Protein AF-A0A101UC51-F1 (afdb_monomer)

Sequence (165 aa):
MARACAQDCEGAGAAKGSPPLIALSDGPKPAGLEEPRENRVAVSVFALVVNDDIRLKNLSTTAVRRLYRGRITNWSQLGGPDLPVVLVSRDANSGTRQVFQRRVLGRGEIEYAYTYGRPPADSRASGFLTCLTRGNGQDVIRTHGHLPCWSPEGLRLCAGTPGRR

Structure (mmCIF, N/CA/C/O backbone):
data_AF-A0A101UC51-F1
#
_entry.id   AF-A0A101UC51-F1
#
loop_
_atom_site.group_PDB
_atom_site.id
_atom_site.type_symbol
_atom_site.label_atom_id
_atom_site.label_alt_id
_atom_site.label_comp_id
_atom_site.label_asym_id
_atom_site.label_entity_id
_atom_site.label_seq_id
_atom_site.pdbx_PDB_ins_code
_atom_site.Cartn_x
_atom_site.Cartn_y
_atom_site.Cartn_z
_atom_site.occupancy
_atom_site.B_iso_or_equiv
_atom_site.auth_seq_id
_atom_site.auth_comp_id
_atom_site.auth_asym_id
_atom_site.auth_atom_id
_atom_site.pdbx_PDB_model_num
ATOM 1 N N . MET A 1 1 ? -12.551 4.413 -34.369 1.00 31.70 1 MET A N 1
ATOM 2 C CA . MET A 1 1 ? -13.007 3.432 -33.359 1.00 31.70 1 MET A CA 1
ATOM 3 C C . MET A 1 1 ? -11.780 2.842 -32.685 1.00 31.70 1 MET A C 1
ATOM 5 O O . MET A 1 1 ? -11.020 2.155 -33.350 1.00 31.70 1 MET A O 1
ATOM 9 N N . ALA A 1 2 ? -11.535 3.183 -31.420 1.00 26.27 2 ALA A N 1
ATOM 10 C CA .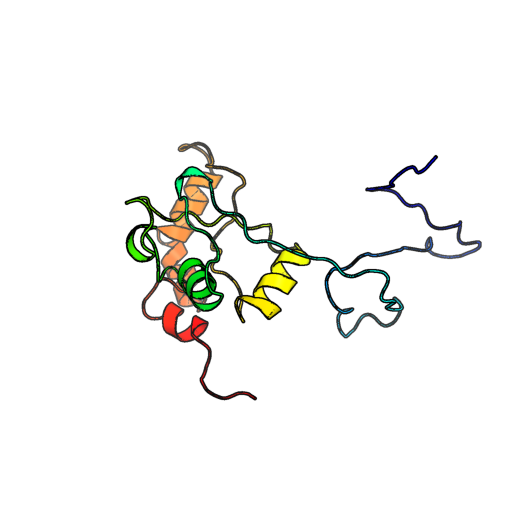 ALA A 1 2 ? -10.386 2.696 -30.660 1.00 26.27 2 ALA A CA 1
ATOM 11 C C . ALA A 1 2 ? -10.732 1.366 -29.971 1.00 26.27 2 ALA A C 1
ATOM 13 O O . ALA A 1 2 ? -11.744 1.283 -29.278 1.00 26.27 2 ALA A O 1
ATOM 14 N N . ARG A 1 3 ? -9.894 0.341 -30.149 1.00 25.27 3 ARG A N 1
ATOM 15 C CA . ARG A 1 3 ? -9.874 -0.859 -29.303 1.00 25.27 3 ARG A CA 1
ATOM 16 C C . ARG A 1 3 ? -8.635 -0.783 -28.416 1.00 25.27 3 ARG A C 1
ATOM 18 O O . ARG A 1 3 ? -7.522 -0.707 -28.923 1.00 25.27 3 ARG A O 1
ATOM 25 N N . ALA A 1 4 ? -8.849 -0.775 -27.106 1.00 30.42 4 ALA A N 1
ATOM 26 C CA . ALA A 1 4 ? -7.804 -0.991 -26.116 1.00 30.42 4 ALA A CA 1
ATOM 27 C C . ALA A 1 4 ? -7.409 -2.475 -26.141 1.00 30.42 4 ALA A C 1
ATOM 29 O O . ALA A 1 4 ? -8.291 -3.331 -26.093 1.00 30.42 4 ALA A O 1
ATOM 30 N N . CYS A 1 5 ? -6.112 -2.778 -26.220 1.00 32.38 5 CYS A N 1
ATOM 31 C CA . CYS A 1 5 ? -5.608 -4.143 -26.116 1.00 32.38 5 CYS A CA 1
ATOM 32 C C . CYS A 1 5 ? -4.868 -4.284 -24.782 1.00 32.38 5 CYS A C 1
ATOM 34 O O . CYS A 1 5 ? -3.746 -3.806 -24.619 1.00 32.38 5 CYS A O 1
ATOM 36 N N . ALA A 1 6 ? -5.544 -4.884 -23.806 1.00 40.25 6 ALA A N 1
ATOM 37 C CA . ALA A 1 6 ? -4.908 -5.489 -22.654 1.00 40.25 6 ALA A CA 1
ATOM 38 C C . ALA A 1 6 ? -4.838 -6.991 -22.949 1.00 40.25 6 ALA A C 1
ATOM 40 O O . ALA A 1 6 ? -5.871 -7.610 -23.174 1.00 40.25 6 ALA A O 1
ATOM 41 N N . GLN A 1 7 ? -3.617 -7.521 -22.931 1.00 38.97 7 GLN A N 1
ATOM 42 C CA . GLN A 1 7 ? -3.222 -8.933 -22.847 1.00 38.97 7 GLN A CA 1
ATOM 43 C C . GLN A 1 7 ? -2.608 -9.625 -24.064 1.00 38.97 7 GLN A C 1
ATOM 45 O O . GLN A 1 7 ? -1.739 -10.432 -23.792 1.00 38.97 7 GLN A O 1
ATOM 50 N N . ASP A 1 8 ? -2.845 -9.251 -25.323 1.00 39.06 8 ASP A N 1
ATOM 51 C CA . ASP A 1 8 ? -2.079 -9.836 -26.447 1.00 39.06 8 ASP A CA 1
ATOM 52 C C . ASP A 1 8 ? -1.901 -8.829 -27.591 1.00 39.06 8 ASP A C 1
ATOM 54 O O . ASP A 1 8 ? -2.647 -8.798 -28.570 1.00 39.06 8 ASP A O 1
ATOM 58 N N . CYS A 1 9 ? -0.900 -7.957 -27.465 1.00 45.59 9 CYS A N 1
ATOM 59 C CA . CYS A 1 9 ? -0.376 -7.225 -28.614 1.00 45.59 9 CYS A CA 1
ATOM 60 C C . CYS A 1 9 ? 0.709 -8.091 -29.257 1.00 45.59 9 CYS A C 1
ATOM 62 O O . CYS A 1 9 ? 1.882 -7.950 -28.907 1.00 45.59 9 CYS A O 1
ATOM 64 N N . GLU A 1 10 ? 0.340 -8.988 -30.175 1.00 47.06 10 GLU A N 1
ATOM 65 C CA . GLU A 1 10 ? 1.333 -9.578 -31.076 1.00 47.06 10 GLU A CA 1
ATOM 66 C C . GLU A 1 10 ? 2.038 -8.431 -31.813 1.00 47.06 10 GLU A C 1
ATOM 68 O O . GLU A 1 10 ? 1.409 -7.637 -32.520 1.00 47.06 10 GLU A O 1
ATOM 73 N N . GLY A 1 11 ? 3.343 -8.277 -31.583 1.00 53.16 11 GLY A N 1
ATOM 74 C CA . GLY A 1 11 ? 4.136 -7.299 -32.313 1.00 53.16 11 GLY A CA 1
ATOM 75 C C . GLY A 1 11 ? 4.101 -7.595 -33.810 1.00 53.16 11 GLY A C 1
ATOM 76 O O . GLY A 1 11 ? 3.984 -8.751 -34.214 1.00 53.16 11 GLY A O 1
ATOM 77 N N . ALA A 1 12 ? 4.227 -6.551 -34.636 1.00 59.22 12 ALA A N 1
ATOM 78 C CA . ALA A 1 12 ? 4.329 -6.691 -36.089 1.00 59.22 12 ALA A CA 1
ATOM 79 C C . ALA A 1 12 ? 5.333 -7.806 -36.442 1.00 59.22 12 ALA A C 1
ATOM 81 O O . ALA A 1 12 ? 6.483 -7.739 -36.017 1.00 59.22 12 ALA A O 1
ATOM 82 N N . GLY A 1 13 ? 4.877 -8.847 -37.148 1.00 53.78 13 GLY A N 1
ATOM 83 C CA . GLY A 1 13 ? 5.605 -10.111 -37.292 1.00 53.78 13 GLY A CA 1
ATOM 84 C C . GLY A 1 13 ? 7.094 -9.937 -37.606 1.00 53.78 13 GLY A C 1
ATOM 85 O O . GLY A 1 13 ? 7.468 -9.233 -38.545 1.00 53.78 13 GLY A O 1
ATOM 86 N N . ALA A 1 14 ? 7.955 -10.582 -36.816 1.00 57.56 14 ALA A N 1
ATOM 87 C CA . ALA A 1 14 ? 9.387 -10.605 -37.083 1.00 57.56 14 ALA A CA 1
ATOM 88 C C . ALA A 1 14 ? 9.662 -11.525 -38.282 1.00 57.56 14 ALA A C 1
ATOM 90 O O . ALA A 1 14 ? 9.335 -12.709 -38.249 1.00 57.56 14 ALA A O 1
ATOM 91 N N . ALA A 1 15 ? 10.291 -11.004 -39.340 1.00 58.75 15 ALA A N 1
ATOM 92 C CA . ALA A 1 15 ? 10.647 -11.806 -40.517 1.00 58.75 15 ALA A CA 1
ATOM 93 C C . ALA A 1 15 ? 11.652 -12.935 -40.191 1.00 58.75 15 ALA A C 1
ATOM 95 O O . ALA A 1 15 ? 11.691 -13.943 -40.894 1.00 58.75 15 ALA A O 1
ATOM 96 N N . LYS A 1 16 ? 12.452 -12.772 -39.124 1.00 62.19 16 LYS A N 1
ATOM 97 C CA . LYS A 1 16 ? 13.303 -13.789 -38.480 1.00 62.19 16 LYS A CA 1
ATOM 98 C C . LYS A 1 16 ? 13.503 -13.423 -37.001 1.00 62.19 16 LYS A C 1
ATOM 100 O O . LYS A 1 16 ? 13.721 -12.252 -36.705 1.00 62.19 16 LYS A O 1
ATOM 105 N N . GLY A 1 17 ? 13.511 -14.413 -36.105 1.00 63.84 17 GLY A N 1
ATOM 106 C CA . GLY A 1 17 ? 13.761 -14.225 -34.666 1.00 63.84 17 GLY A CA 1
ATOM 107 C C . GLY A 1 17 ? 12.491 -14.131 -33.813 1.00 63.84 17 GLY A C 1
ATOM 108 O O . GLY A 1 17 ? 11.394 -14.418 -34.288 1.00 63.84 17 GLY A O 1
ATOM 109 N N . SER A 1 18 ? 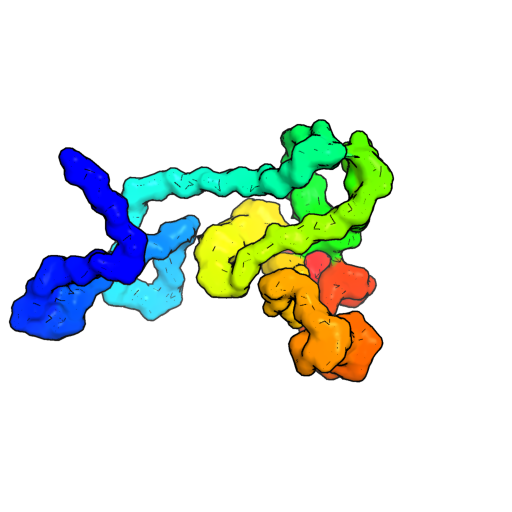12.650 -13.775 -32.535 1.00 59.66 18 SER A N 1
ATOM 110 C CA . SER A 1 18 ? 11.532 -13.625 -31.593 1.00 59.66 18 SER A CA 1
ATOM 111 C C . SER A 1 18 ? 10.609 -12.458 -31.989 1.00 59.66 18 SER A C 1
ATOM 113 O O . SER A 1 18 ? 11.104 -11.457 -32.514 1.00 59.66 18 SER A O 1
ATOM 115 N N . PRO A 1 19 ? 9.289 -12.540 -31.724 1.00 66.56 19 PRO A N 1
ATOM 116 C CA . PRO A 1 19 ? 8.350 -11.454 -32.007 1.00 66.56 19 PRO A CA 1
ATOM 117 C C . PRO A 1 19 ? 8.758 -10.142 -31.320 1.00 66.56 19 PRO A C 1
ATOM 119 O O . PRO A 1 19 ? 9.321 -10.185 -30.219 1.00 66.56 19 PRO A O 1
ATOM 122 N N . PRO A 1 20 ? 8.448 -8.969 -31.903 1.00 69.19 20 PRO A N 1
ATOM 123 C CA . PRO A 1 20 ? 8.674 -7.713 -31.209 1.00 69.19 20 PRO A CA 1
ATOM 124 C C . PRO A 1 20 ? 7.759 -7.638 -29.984 1.00 69.19 20 PRO A C 1
ATOM 126 O O . PRO A 1 20 ? 6.537 -7.682 -30.101 1.00 69.19 20 PRO A O 1
ATOM 129 N N . LEU A 1 21 ? 8.358 -7.520 -28.800 1.00 72.06 21 LEU A N 1
ATOM 130 C CA . LEU A 1 21 ? 7.643 -7.397 -27.535 1.00 72.06 21 LEU A CA 1
ATOM 131 C C . LEU A 1 21 ? 7.636 -5.935 -27.083 1.00 72.06 21 LEU A C 1
ATOM 133 O O . LEU A 1 21 ? 8.684 -5.292 -27.014 1.00 72.06 21 LEU A O 1
ATOM 137 N N . ILE A 1 22 ? 6.461 -5.428 -26.713 1.00 77.88 22 ILE A N 1
ATOM 138 C CA . ILE A 1 22 ? 6.332 -4.162 -25.990 1.00 77.88 22 ILE A CA 1
ATOM 139 C C . ILE A 1 22 ? 6.045 -4.486 -24.526 1.00 77.88 22 ILE A C 1
ATOM 141 O O . ILE A 1 22 ? 5.059 -5.147 -24.212 1.00 77.88 22 ILE A O 1
ATOM 145 N N . ALA A 1 23 ? 6.893 -3.983 -23.630 1.00 79.88 23 ALA A N 1
ATOM 146 C CA . ALA A 1 23 ? 6.665 -4.021 -22.192 1.00 79.88 23 ALA A CA 1
ATOM 147 C C . ALA A 1 23 ? 6.372 -2.607 -21.679 1.00 79.88 23 ALA A C 1
ATOM 149 O O . ALA A 1 23 ? 7.108 -1.663 -21.969 1.00 79.88 23 ALA A O 1
ATOM 150 N N . LEU A 1 24 ? 5.299 -2.468 -20.902 1.00 82.19 24 LEU A N 1
ATOM 151 C CA . LEU A 1 24 ? 4.925 -1.226 -20.228 1.00 82.19 24 LEU A CA 1
ATOM 152 C C . LEU A 1 24 ? 5.336 -1.316 -18.757 1.00 82.19 24 LEU A C 1
ATOM 154 O O . LEU A 1 24 ? 5.065 -2.313 -18.090 1.00 82.19 24 LEU A O 1
ATOM 158 N N . SER A 1 25 ? 5.990 -0.271 -18.254 1.00 78.12 25 SER A N 1
ATOM 159 C CA . SER A 1 25 ? 6.446 -0.174 -16.867 1.00 78.12 25 SER A CA 1
ATOM 160 C C . SER A 1 25 ? 6.156 1.219 -16.310 1.00 78.12 25 SER A C 1
ATOM 162 O O . SER A 1 25 ? 6.405 2.223 -16.974 1.00 78.12 25 SER A O 1
ATOM 164 N N . ASP A 1 26 ? 5.694 1.277 -15.058 1.00 79.19 26 ASP A N 1
ATOM 165 C CA . ASP A 1 26 ? 5.482 2.520 -14.295 1.00 79.19 26 ASP A CA 1
ATOM 166 C C . ASP A 1 26 ? 6.796 3.118 -13.744 1.00 79.19 26 ASP A C 1
ATOM 168 O O . ASP A 1 26 ? 6.808 4.123 -13.026 1.00 79.19 26 ASP A O 1
ATOM 172 N N . GLY A 1 27 ? 7.926 2.466 -14.018 1.00 77.19 27 GLY A N 1
ATOM 173 C CA . GLY A 1 27 ? 9.248 2.844 -13.541 1.00 77.19 27 GLY A CA 1
ATOM 174 C C . GLY A 1 27 ? 10.328 2.680 -14.609 1.00 77.19 27 GLY A C 1
ATOM 175 O O . GLY A 1 27 ? 10.069 2.094 -15.661 1.00 77.19 27 GLY A O 1
ATOM 176 N N . PRO A 1 28 ? 11.541 3.188 -14.328 1.00 77.00 28 PRO A N 1
ATOM 177 C CA . PRO A 1 28 ? 12.651 3.098 -15.266 1.00 77.00 28 PRO A CA 1
ATOM 178 C C . PRO A 1 28 ? 12.999 1.642 -15.569 1.00 77.00 28 PRO A C 1
ATOM 180 O O . PRO A 1 28 ? 12.775 0.757 -14.735 1.00 77.00 28 PRO A O 1
ATOM 183 N N . LYS A 1 29 ? 13.596 1.407 -16.738 1.00 81.38 29 LYS A N 1
ATOM 184 C CA . LYS A 1 29 ? 14.106 0.084 -17.098 1.00 81.38 29 LYS A CA 1
ATOM 185 C C . LYS A 1 29 ? 15.174 -0.359 -16.080 1.00 81.38 29 LYS A C 1
ATOM 187 O O . LYS A 1 29 ? 16.091 0.420 -15.804 1.00 81.38 29 LYS A O 1
ATOM 192 N N . PRO A 1 30 ? 15.105 -1.588 -15.533 1.00 75.06 30 PRO A N 1
ATOM 193 C CA . PRO A 1 30 ? 16.157 -2.121 -14.673 1.00 75.06 30 PRO A CA 1
ATOM 194 C C . PRO A 1 30 ? 17.538 -2.085 -15.342 1.00 75.06 30 PRO A C 1
ATOM 196 O O . PRO A 1 30 ? 17.674 -2.315 -16.550 1.00 75.06 30 PRO A O 1
ATOM 199 N N . ALA A 1 31 ? 18.575 -1.822 -14.545 1.00 72.81 31 ALA A N 1
ATOM 200 C CA . ALA A 1 31 ? 19.953 -2.012 -14.985 1.00 72.81 31 ALA A CA 1
ATOM 201 C C . ALA A 1 31 ? 20.184 -3.508 -15.278 1.00 72.81 31 ALA A C 1
ATOM 203 O O . ALA A 1 31 ? 19.729 -4.354 -14.513 1.00 72.81 31 ALA A O 1
ATOM 204 N N . GLY A 1 32 ? 20.849 -3.830 -16.392 1.00 77.38 32 GLY A N 1
ATOM 205 C CA . GLY A 1 32 ? 21.122 -5.214 -16.814 1.00 77.38 32 GLY A CA 1
ATOM 206 C C . GLY A 1 32 ? 20.217 -5.766 -17.921 1.00 77.38 32 GLY A C 1
ATOM 207 O O . GLY A 1 32 ? 20.460 -6.863 -18.405 1.00 77.38 32 GLY A O 1
ATOM 208 N N . LEU A 1 33 ? 19.204 -5.014 -18.367 1.00 78.19 33 LEU A N 1
ATOM 209 C CA . LEU A 1 33 ? 18.457 -5.340 -19.586 1.00 78.19 33 LEU A CA 1
ATOM 210 C C . LEU A 1 33 ? 18.990 -4.503 -20.754 1.00 78.19 33 LEU A C 1
ATOM 212 O O . LEU A 1 33 ? 18.590 -3.348 -20.905 1.00 78.19 33 LEU A O 1
ATOM 216 N N . GLU A 1 34 ? 19.914 -5.050 -21.539 1.00 78.44 34 GLU A N 1
ATOM 217 C CA . GLU A 1 34 ? 20.588 -4.322 -22.630 1.00 78.44 34 GLU A CA 1
ATOM 218 C C . GLU A 1 34 ? 19.705 -4.160 -23.875 1.00 78.44 34 GLU A C 1
ATOM 220 O O . GLU A 1 34 ? 19.698 -3.096 -24.490 1.00 78.44 34 GLU A O 1
ATOM 225 N N . GLU A 1 35 ? 18.899 -5.176 -24.184 1.00 80.38 35 GLU A N 1
ATOM 226 C CA . GLU A 1 35 ? 18.063 -5.224 -25.389 1.00 80.38 35 GLU A CA 1
ATOM 227 C C . GLU A 1 35 ? 16.875 -4.234 -25.392 1.00 80.38 35 GLU A C 1
ATOM 229 O O . GLU A 1 35 ? 16.708 -3.497 -26.370 1.00 80.38 35 GLU A O 1
ATOM 234 N N . PRO A 1 36 ? 16.019 -4.153 -24.346 1.00 82.06 36 PRO A N 1
ATOM 235 C CA . PRO A 1 36 ? 14.861 -3.274 -24.413 1.00 82.06 36 PRO A CA 1
ATOM 236 C C . PRO A 1 36 ? 15.273 -1.798 -24.368 1.00 82.06 36 PRO A C 1
ATOM 238 O O . PRO A 1 36 ? 15.945 -1.336 -23.441 1.00 82.06 36 PRO A O 1
ATOM 241 N N . ARG A 1 37 ? 14.803 -1.024 -25.352 1.00 83.75 37 ARG A N 1
ATOM 242 C CA . ARG A 1 37 ? 14.957 0.436 -25.394 1.00 83.75 37 ARG A CA 1
ATOM 243 C C . ARG A 1 37 ? 13.849 1.111 -24.586 1.00 83.75 37 ARG A C 1
ATOM 245 O O . ARG A 1 37 ? 12.668 0.900 -24.847 1.00 83.75 37 ARG A O 1
ATOM 252 N N . GLU A 1 38 ? 14.231 1.941 -23.619 1.00 85.62 38 GLU A N 1
ATOM 253 C CA . GLU A 1 38 ? 13.282 2.697 -22.795 1.00 85.62 38 GLU A CA 1
ATOM 254 C C . GLU A 1 38 ? 12.799 3.952 -23.533 1.00 85.62 38 GLU A C 1
ATOM 256 O O . GLU A 1 38 ? 13.605 4.796 -23.919 1.00 85.62 38 GLU A O 1
ATOM 261 N N . ASN A 1 39 ? 11.480 4.099 -23.679 1.00 87.38 39 ASN A N 1
ATOM 262 C CA . ASN A 1 39 ? 10.842 5.305 -24.202 1.00 87.38 39 ASN A CA 1
ATOM 263 C C . ASN A 1 39 ? 9.750 5.765 -23.232 1.00 87.38 39 ASN A C 1
ATOM 265 O O . ASN A 1 39 ? 8.883 4.984 -22.841 1.00 87.38 39 ASN A O 1
ATOM 269 N N . ARG A 1 40 ? 9.769 7.045 -22.849 1.00 87.00 40 ARG A N 1
ATOM 270 C CA . ARG A 1 40 ? 8.714 7.631 -22.010 1.00 87.00 40 ARG A CA 1
ATOM 271 C C . ARG A 1 40 ? 7.505 7.941 -22.882 1.00 87.00 40 ARG A C 1
ATOM 273 O O . ARG A 1 40 ? 7.581 8.824 -23.728 1.00 87.00 40 ARG A O 1
ATOM 280 N N . VAL A 1 41 ? 6.407 7.223 -22.661 1.00 89.25 41 VAL A N 1
ATOM 281 C CA . VAL A 1 41 ? 5.187 7.341 -23.482 1.00 89.25 41 VAL A CA 1
ATOM 282 C C . VAL A 1 41 ? 4.052 8.098 -22.792 1.00 89.25 41 VAL A C 1
ATOM 284 O O . VAL A 1 41 ? 3.230 8.704 -23.470 1.00 89.25 41 VAL A O 1
ATOM 287 N N . ALA A 1 42 ? 3.997 8.086 -21.456 1.00 87.50 42 ALA A N 1
ATOM 288 C CA . ALA A 1 42 ? 2.932 8.724 -20.684 1.00 87.50 42 ALA A CA 1
ATOM 289 C C . ALA A 1 42 ? 3.365 9.034 -19.242 1.00 87.50 42 ALA A C 1
ATOM 291 O O . ALA A 1 42 ? 4.356 8.497 -18.740 1.00 87.50 42 ALA A O 1
ATOM 292 N N . VAL A 1 43 ? 2.584 9.882 -18.568 1.00 85.50 43 VAL A N 1
ATOM 293 C CA . VAL A 1 43 ? 2.649 10.094 -17.116 1.00 85.50 43 VAL A CA 1
ATOM 294 C C . VAL A 1 43 ? 1.518 9.304 -16.466 1.00 85.50 43 VAL A C 1
ATOM 296 O O . VAL A 1 43 ? 0.353 9.512 -16.794 1.00 85.50 43 VAL A O 1
ATOM 299 N N . SER A 1 44 ? 1.865 8.416 -15.535 1.00 83.12 44 SER A N 1
ATOM 300 C CA . SER A 1 44 ? 0.899 7.666 -14.728 1.00 83.12 44 SER A CA 1
ATOM 301 C C . SER A 1 44 ? 0.712 8.345 -13.370 1.00 83.12 44 SER A C 1
ATOM 303 O O . SER A 1 44 ? 1.693 8.697 -12.707 1.00 83.12 44 SER A O 1
ATOM 305 N N . VAL A 1 45 ? -0.543 8.554 -12.967 1.00 84.19 45 VAL A N 1
ATOM 306 C CA . VAL A 1 45 ? -0.910 9.172 -11.686 1.00 84.19 45 VAL A CA 1
ATOM 307 C C . VAL A 1 45 ? -1.552 8.116 -10.798 1.00 84.19 45 VAL A C 1
ATOM 309 O O . VAL A 1 45 ? -2.483 7.429 -11.209 1.00 84.19 45 VAL A O 1
ATOM 312 N N . PHE A 1 46 ? -1.079 8.024 -9.557 1.00 83.00 46 PHE A N 1
ATOM 313 C CA . PHE A 1 46 ? -1.627 7.119 -8.551 1.00 83.00 46 PHE A CA 1
ATOM 314 C C . PHE A 1 46 ? -2.237 7.917 -7.404 1.00 83.00 46 PHE A C 1
ATOM 316 O O . PHE A 1 46 ? -1.676 8.925 -6.972 1.00 83.00 46 PHE A O 1
ATOM 323 N N . ALA A 1 47 ? -3.359 7.427 -6.883 1.00 88.12 47 ALA A N 1
ATOM 324 C CA . ALA A 1 47 ? -4.010 7.962 -5.698 1.00 88.12 47 ALA A CA 1
ATOM 325 C C . ALA A 1 47 ? -4.093 6.883 -4.616 1.00 88.12 47 ALA A C 1
ATOM 327 O O . ALA A 1 47 ? -4.293 5.704 -4.908 1.00 88.12 47 ALA A O 1
ATOM 328 N N . LEU A 1 48 ? -3.950 7.301 -3.359 1.00 89.06 48 LEU A N 1
ATOM 329 C CA . LEU A 1 48 ? -4.307 6.467 -2.219 1.00 89.06 48 LEU A CA 1
ATOM 330 C C . LEU A 1 48 ? 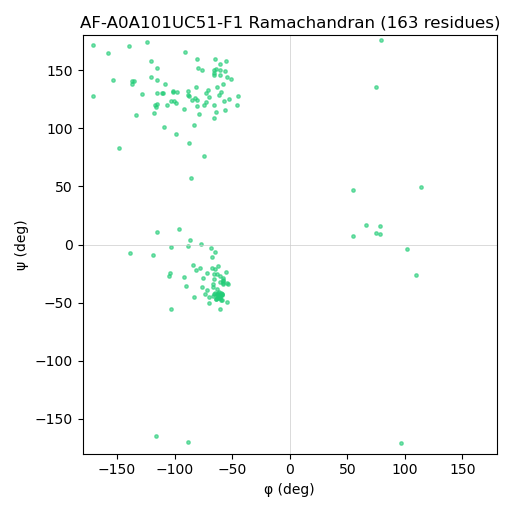-5.777 6.692 -1.909 1.00 89.06 48 LEU A C 1
ATOM 332 O O . LEU A 1 48 ? -6.205 7.832 -1.735 1.00 89.06 48 LEU A O 1
ATOM 336 N N . VAL A 1 49 ? -6.523 5.599 -1.827 1.00 91.44 49 VAL A N 1
ATOM 337 C CA . VAL A 1 49 ? -7.947 5.619 -1.510 1.00 91.44 49 VAL A CA 1
ATOM 338 C C . VAL A 1 49 ? -8.135 5.072 -0.103 1.00 91.44 49 VAL A C 1
ATOM 340 O O . VAL A 1 49 ? -7.491 4.102 0.296 1.00 91.44 49 VAL A O 1
ATOM 343 N N . VAL A 1 50 ? -9.012 5.723 0.650 1.00 92.94 50 VAL A N 1
ATOM 344 C CA . VAL A 1 50 ? -9.499 5.262 1.948 1.00 92.94 50 VAL A CA 1
ATOM 345 C C . VAL A 1 50 ? -10.994 4.990 1.815 1.00 92.94 50 VAL A C 1
ATOM 347 O O . VAL A 1 50 ? -11.648 5.591 0.968 1.00 92.94 50 VAL A O 1
ATOM 350 N N . ASN A 1 51 ? -11.527 4.073 2.620 1.00 93.50 51 ASN A N 1
ATOM 351 C CA . ASN A 1 51 ? -12.969 3.852 2.689 1.00 93.50 51 ASN A CA 1
ATOM 352 C C . ASN A 1 51 ? -13.696 5.158 3.084 1.00 93.50 51 ASN A C 1
ATOM 354 O O . ASN A 1 51 ? -13.236 5.876 3.977 1.00 93.50 51 ASN A O 1
ATOM 358 N N . ASP A 1 52 ? -14.825 5.443 2.430 1.00 92.94 52 ASP A N 1
ATOM 359 C CA . ASP A 1 52 ? -15.585 6.689 2.593 1.00 92.94 52 ASP A CA 1
ATOM 360 C C . ASP A 1 52 ? -16.097 6.923 4.026 1.00 92.94 52 ASP A C 1
ATOM 362 O O . ASP A 1 52 ? -16.214 8.076 4.456 1.00 92.94 52 ASP A O 1
ATOM 366 N N . ASP A 1 53 ? -16.321 5.863 4.806 1.00 90.81 53 ASP A N 1
ATOM 367 C CA . ASP A 1 53 ? -16.765 5.941 6.204 1.00 90.81 53 ASP A CA 1
ATOM 368 C C . ASP A 1 53 ? -15.701 6.540 7.130 1.00 90.81 53 ASP A C 1
ATOM 370 O O . ASP A 1 53 ? -16.024 7.064 8.195 1.00 90.81 53 ASP A O 1
ATOM 374 N N . ILE A 1 54 ? -14.429 6.537 6.717 1.00 94.62 54 ILE A N 1
ATOM 375 C CA . ILE A 1 54 ? -13.349 7.167 7.484 1.00 94.62 54 ILE A CA 1
ATOM 376 C C . ILE A 1 54 ? -13.445 8.696 7.422 1.00 94.62 54 ILE A C 1
ATOM 378 O O . ILE A 1 54 ? -12.964 9.368 8.333 1.00 94.62 54 ILE A O 1
ATOM 382 N N . ARG A 1 55 ? -14.073 9.258 6.374 1.00 89.62 55 ARG A N 1
ATOM 383 C CA . ARG A 1 55 ? -14.321 10.703 6.164 1.00 89.62 55 ARG A CA 1
ATOM 384 C C . ARG A 1 55 ? -13.075 11.608 6.216 1.00 89.62 55 ARG A C 1
ATOM 386 O O . ARG A 1 55 ? -13.203 12.829 6.138 1.00 89.62 55 ARG A O 1
ATOM 393 N N . LEU A 1 56 ? -11.871 11.040 6.291 1.00 91.62 56 LEU A N 1
ATOM 394 C CA . LEU A 1 56 ? -10.609 11.773 6.260 1.00 91.62 56 LEU A CA 1
ATOM 395 C C . LEU A 1 56 ? -10.217 12.107 4.820 1.00 91.62 56 LEU A C 1
ATOM 397 O O . LEU A 1 56 ? -10.248 11.259 3.930 1.00 91.62 56 LEU A O 1
ATOM 401 N N . LYS A 1 57 ? -9.785 13.350 4.607 1.00 90.12 57 LYS A N 1
ATOM 402 C CA . LYS A 1 57 ? -9.257 13.837 3.328 1.00 90.12 57 LYS A CA 1
ATOM 403 C C . LYS A 1 57 ? -7.825 14.328 3.510 1.00 90.12 57 LYS A C 1
ATOM 405 O O . LYS A 1 57 ? -7.428 14.698 4.611 1.00 90.12 57 LYS A O 1
ATOM 410 N N . ASN A 1 58 ? -7.066 14.366 2.415 1.00 89.56 58 ASN A N 1
ATOM 411 C CA . ASN A 1 58 ? -5.735 14.982 2.355 1.00 89.56 58 ASN A CA 1
ATOM 412 C C . ASN A 1 58 ? -4.740 14.440 3.398 1.00 89.56 58 ASN A C 1
ATOM 414 O O . ASN A 1 58 ? -4.036 15.205 4.061 1.00 89.56 58 ASN A O 1
ATOM 418 N N . LEU A 1 59 ? -4.658 13.113 3.544 1.00 92.69 59 LEU A N 1
ATOM 419 C CA . LEU A 1 59 ? -3.648 12.495 4.404 1.00 92.69 59 LEU A CA 1
ATOM 420 C C . LEU A 1 59 ? -2.243 12.919 3.961 1.00 92.69 59 LEU A C 1
ATOM 422 O O . LEU A 1 59 ? -1.838 12.693 2.821 1.00 92.69 59 LEU A O 1
ATOM 426 N N . SER A 1 60 ? -1.479 13.505 4.884 1.00 94.00 60 SER A N 1
ATOM 427 C CA . SER A 1 60 ? -0.097 13.889 4.599 1.00 94.00 60 SER A CA 1
ATOM 428 C C . SER A 1 60 ? 0.765 12.660 4.302 1.00 94.00 60 SER A C 1
ATOM 430 O O . SER A 1 60 ? 0.569 11.585 4.876 1.00 94.00 60 SER A O 1
ATOM 432 N N . THR A 1 61 ? 1.807 12.824 3.485 1.00 93.56 61 THR A N 1
ATOM 433 C CA . THR A 1 61 ? 2.787 11.757 3.215 1.00 93.56 61 THR A CA 1
ATOM 434 C C . THR A 1 61 ? 3.393 11.191 4.504 1.00 93.56 61 THR A C 1
ATOM 436 O O . THR A 1 61 ? 3.669 9.996 4.601 1.00 93.56 61 THR A O 1
ATOM 439 N N . THR A 1 62 ? 3.567 12.023 5.534 1.00 94.62 62 THR A N 1
ATOM 440 C CA . THR A 1 62 ? 4.026 11.585 6.858 1.00 94.62 62 THR A CA 1
ATOM 441 C C . THR A 1 62 ? 3.009 10.674 7.545 1.00 94.62 62 THR A C 1
ATOM 443 O O . THR A 1 62 ? 3.405 9.651 8.107 1.00 94.62 62 THR A O 1
ATOM 446 N N . ALA A 1 63 ? 1.713 10.996 7.483 1.00 94.50 63 ALA A N 1
ATOM 447 C CA . ALA A 1 63 ? 0.648 10.141 8.009 1.00 94.50 63 ALA A CA 1
ATOM 448 C C . ALA A 1 63 ? 0.575 8.809 7.250 1.00 94.50 63 ALA A C 1
ATOM 450 O O . ALA A 1 63 ? 0.606 7.754 7.880 1.00 94.50 63 ALA A O 1
ATOM 451 N N . VAL A 1 64 ? 0.610 8.845 5.913 1.00 93.44 64 VAL A N 1
ATOM 452 C CA . VAL A 1 64 ? 0.664 7.648 5.053 1.00 93.44 64 VAL A CA 1
ATOM 453 C C . VAL A 1 64 ? 1.836 6.753 5.440 1.00 93.44 64 VAL A C 1
ATOM 455 O O . VAL A 1 64 ? 1.669 5.562 5.691 1.00 93.44 64 VAL A O 1
ATOM 458 N N . ARG A 1 65 ? 3.032 7.330 5.577 1.00 91.75 65 ARG A N 1
ATOM 459 C CA . ARG A 1 65 ? 4.204 6.589 6.042 1.00 91.75 65 ARG A CA 1
ATOM 460 C C . ARG A 1 65 ? 3.971 5.988 7.420 1.00 91.75 65 ARG A C 1
ATOM 462 O O . ARG A 1 65 ? 4.367 4.861 7.640 1.00 91.75 65 ARG A O 1
ATOM 469 N N . ARG A 1 66 ? 3.362 6.694 8.373 1.00 89.56 66 ARG A N 1
ATOM 470 C CA . ARG A 1 66 ? 3.097 6.136 9.712 1.00 89.56 66 ARG A CA 1
ATOM 471 C C . ARG A 1 66 ? 2.082 4.984 9.683 1.00 89.56 66 ARG A C 1
ATOM 473 O O . ARG A 1 66 ? 2.303 4.018 10.411 1.00 89.56 66 ARG A O 1
ATOM 480 N N . LEU A 1 67 ? 1.060 5.057 8.829 1.00 89.88 67 LEU A N 1
ATOM 481 C CA . LEU A 1 67 ? 0.086 3.983 8.586 1.00 89.88 67 LEU A CA 1
ATOM 482 C C . LEU A 1 67 ? 0.783 2.723 8.055 1.00 89.88 67 LEU A C 1
ATOM 484 O O . LEU A 1 67 ? 0.760 1.688 8.712 1.00 89.88 67 LEU A O 1
ATOM 488 N N . TYR A 1 68 ? 1.537 2.839 6.955 1.00 87.75 68 TYR A N 1
ATOM 489 C CA . TYR A 1 68 ? 2.289 1.725 6.343 1.00 87.75 68 TYR A CA 1
ATOM 490 C C . TYR A 1 68 ? 3.423 1.160 7.215 1.00 87.75 68 TYR A C 1
ATOM 492 O O . TYR A 1 68 ? 4.059 0.167 6.871 1.00 87.75 68 TYR A O 1
ATOM 500 N N . ARG A 1 69 ? 3.697 1.793 8.358 1.00 82.25 69 ARG A N 1
ATOM 501 C CA . ARG A 1 69 ? 4.680 1.344 9.352 1.00 82.25 69 ARG A CA 1
ATOM 502 C C . ARG A 1 69 ? 4.041 0.687 10.569 1.00 82.25 69 ARG A C 1
ATOM 504 O O . ARG A 1 69 ? 4.775 0.321 11.479 1.00 82.25 69 ARG A O 1
ATOM 511 N N . GLY A 1 70 ? 2.712 0.626 10.631 1.00 81.44 70 GLY A N 1
ATOM 512 C CA . GLY A 1 70 ? 1.982 0.169 11.811 1.00 81.44 70 GLY A CA 1
ATOM 513 C C . GLY A 1 70 ? 2.128 1.092 13.025 1.00 81.44 70 GLY A C 1
ATOM 514 O O . GLY A 1 70 ? 1.844 0.675 14.138 1.00 81.44 70 GLY A O 1
ATOM 515 N N . ARG A 1 71 ? 2.586 2.344 12.849 1.00 84.94 71 ARG A N 1
ATOM 516 C CA . ARG A 1 71 ? 2.656 3.338 13.945 1.00 84.94 71 ARG A CA 1
ATOM 517 C C . ARG A 1 71 ? 1.315 4.020 14.197 1.00 84.94 71 ARG A C 1
ATOM 519 O O . ARG A 1 71 ? 1.118 4.626 15.245 1.00 84.94 71 ARG A O 1
ATOM 526 N N . ILE A 1 72 ? 0.450 4.001 13.191 1.00 87.31 72 ILE A N 1
ATOM 527 C CA . ILE A 1 72 ? -0.959 4.349 13.305 1.00 87.31 72 ILE A CA 1
ATOM 528 C C . ILE A 1 72 ? -1.710 3.068 12.983 1.00 87.31 72 ILE A C 1
ATOM 530 O O . ILE A 1 72 ? -1.543 2.520 11.894 1.00 87.31 72 ILE A O 1
ATOM 534 N N . THR A 1 73 ? -2.474 2.588 13.950 1.00 85.44 73 THR A N 1
ATOM 535 C CA . THR A 1 73 ? -3.226 1.333 13.881 1.00 85.44 73 THR A CA 1
ATOM 536 C C . THR A 1 73 ? -4.725 1.561 14.028 1.00 85.44 73 THR A C 1
ATOM 538 O O . THR A 1 73 ? -5.496 0.639 13.783 1.00 85.44 73 THR A O 1
ATOM 541 N N . ASN A 1 74 ? -5.146 2.778 14.375 1.00 91.69 74 ASN A N 1
ATOM 542 C CA . ASN A 1 74 ? -6.541 3.179 14.485 1.00 91.69 74 ASN A CA 1
ATOM 543 C C . ASN A 1 74 ? -6.751 4.574 13.867 1.00 91.69 74 ASN A C 1
ATOM 545 O O . ASN A 1 74 ? -5.905 5.464 14.005 1.00 91.69 74 ASN A O 1
ATOM 549 N N . TRP A 1 75 ? -7.870 4.763 13.168 1.00 95.69 75 TRP A N 1
ATOM 550 C CA . TRP A 1 75 ? -8.210 6.004 12.468 1.00 95.69 75 TRP A CA 1
ATOM 551 C C . TRP A 1 75 ? -8.440 7.195 13.406 1.00 95.69 75 TRP A C 1
ATOM 553 O O . TRP A 1 75 ? -8.157 8.331 13.017 1.00 95.69 75 TRP A O 1
ATOM 563 N N . SER A 1 76 ? -8.829 6.953 14.660 1.00 96.12 76 SER A N 1
ATOM 564 C CA . SER A 1 76 ? -8.959 7.988 15.696 1.00 96.12 76 SER A CA 1
ATOM 565 C C . SER A 1 76 ? -7.653 8.748 15.949 1.00 96.12 76 SER A C 1
ATOM 567 O O . SER A 1 76 ? -7.670 9.946 16.223 1.00 96.12 76 SER A O 1
ATOM 569 N N . GLN A 1 77 ? -6.495 8.113 15.733 1.00 96.06 77 GLN A N 1
ATOM 570 C CA . GLN A 1 77 ? -5.176 8.750 15.863 1.00 96.06 77 GLN A CA 1
ATOM 571 C C . GLN A 1 77 ? -4.908 9.832 14.799 1.00 96.06 77 GLN A C 1
ATOM 573 O O . GLN A 1 77 ? -3.908 10.548 14.881 1.00 96.06 77 GLN A O 1
ATOM 578 N N . LEU A 1 78 ? -5.760 9.914 13.775 1.00 95.69 78 LEU A N 1
ATOM 579 C CA . LEU A 1 78 ? -5.738 10.919 12.712 1.00 95.69 78 LEU A CA 1
ATOM 580 C C . LEU A 1 78 ? -6.986 11.817 12.738 1.00 95.69 78 LEU A C 1
ATOM 582 O O . LEU A 1 78 ? -7.205 12.566 11.789 1.00 95.69 78 LEU A O 1
ATOM 586 N N . GLY A 1 79 ? -7.794 11.744 13.802 1.00 94.12 79 GLY A N 1
ATOM 587 C CA . GLY A 1 79 ? -9.064 12.467 13.912 1.00 94.12 79 GLY A CA 1
ATOM 588 C C . GLY A 1 79 ? -10.222 11.822 13.143 1.00 94.12 79 GLY A C 1
ATOM 589 O O . GLY A 1 79 ? -11.217 12.489 12.882 1.00 94.12 79 GLY A O 1
ATOM 590 N N . GLY A 1 80 ? -10.082 10.556 12.742 1.00 94.56 80 GLY A N 1
ATOM 591 C CA . GLY A 1 80 ? -11.153 9.759 12.145 1.00 94.56 80 GLY A CA 1
ATOM 592 C C . GLY A 1 80 ? -11.992 9.007 13.191 1.00 94.56 80 GLY A C 1
ATOM 593 O O . GLY A 1 80 ? -11.840 9.235 14.393 1.00 94.56 80 GLY A O 1
ATOM 594 N N . PRO A 1 81 ? -12.865 8.086 12.751 1.00 96.19 81 PRO A N 1
ATOM 595 C CA . PRO A 1 81 ? -13.638 7.231 13.652 1.00 96.19 81 PRO A CA 1
ATOM 596 C C . PRO A 1 81 ? -12.742 6.270 14.450 1.00 96.19 81 PRO A C 1
ATOM 598 O O . PRO A 1 81 ? -11.624 5.959 14.035 1.00 96.19 81 PRO A O 1
ATOM 601 N N . ASP A 1 82 ? -13.245 5.758 15.576 1.00 96.00 82 ASP A N 1
ATOM 602 C CA . ASP A 1 82 ? -12.573 4.713 16.358 1.00 96.00 82 ASP A CA 1
ATOM 603 C C . ASP A 1 82 ? -12.683 3.350 15.658 1.00 96.00 82 ASP A C 1
ATOM 605 O O . ASP A 1 82 ? -13.512 2.503 15.984 1.00 96.00 82 ASP A O 1
ATOM 609 N N . LEU A 1 83 ? -11.874 3.179 14.614 1.00 89.31 83 LEU A N 1
ATOM 610 C CA . LEU A 1 83 ? -11.848 1.993 13.772 1.00 89.31 83 LEU A CA 1
ATOM 611 C C . LEU A 1 83 ? -10.402 1.557 13.515 1.00 89.31 83 LEU A C 1
ATOM 613 O O . LEU A 1 83 ? -9.532 2.403 13.272 1.00 89.31 83 LEU A O 1
ATOM 617 N N . PRO A 1 84 ? -10.122 0.243 13.505 1.00 84.12 84 PRO A N 1
ATOM 618 C CA . PRO A 1 84 ? -8.796 -0.261 13.186 1.00 84.12 84 PRO A CA 1
ATOM 619 C C . PRO A 1 84 ? -8.417 0.035 11.728 1.00 84.12 84 PRO A C 1
ATOM 621 O O . PRO A 1 84 ? -9.242 -0.006 10.813 1.00 84.12 84 PRO A O 1
ATOM 624 N N . VAL A 1 85 ? -7.131 0.291 11.503 1.00 85.00 85 VAL A N 1
ATOM 625 C CA . VAL A 1 85 ? -6.552 0.459 10.169 1.00 85.00 85 VAL A CA 1
ATOM 626 C C . VAL A 1 85 ? -6.265 -0.913 9.571 1.00 85.00 85 VAL A C 1
ATOM 628 O O . VAL A 1 85 ? -5.529 -1.714 10.146 1.00 85.00 85 VAL A O 1
ATOM 631 N N . VAL A 1 86 ? -6.787 -1.151 8.369 1.00 84.69 86 VAL A N 1
ATOM 632 C CA . VAL A 1 86 ? -6.443 -2.308 7.538 1.00 84.69 86 VAL A CA 1
ATOM 633 C C . VAL A 1 86 ? -5.801 -1.795 6.256 1.00 84.69 86 VAL A C 1
ATOM 635 O O . VAL A 1 86 ? -6.409 -1.023 5.517 1.00 84.69 86 VAL A O 1
ATOM 638 N N . LEU A 1 87 ? -4.557 -2.203 6.006 1.00 85.44 87 LEU A N 1
ATOM 639 C CA . LEU A 1 87 ? -3.842 -1.862 4.780 1.00 85.44 87 LEU A CA 1
ATOM 640 C C . LEU A 1 87 ? -4.138 -2.905 3.707 1.00 85.44 87 LEU A C 1
ATOM 642 O O . LEU A 1 87 ? -4.031 -4.105 3.956 1.00 85.44 87 LEU A O 1
ATOM 646 N N . VAL A 1 88 ? -4.470 -2.433 2.510 1.00 81.56 88 VAL A N 1
ATOM 647 C CA . VAL A 1 88 ? -4.642 -3.267 1.321 1.00 81.56 88 VAL A CA 1
ATOM 648 C C . VAL A 1 88 ? -3.564 -2.866 0.325 1.00 81.56 88 VAL A C 1
ATOM 650 O O . VAL A 1 88 ? -3.491 -1.703 -0.068 1.00 81.56 88 VAL A O 1
ATOM 653 N N . SER A 1 89 ? -2.728 -3.827 -0.064 1.00 78.50 89 SER A N 1
ATOM 654 C CA . SER A 1 89 ? -1.686 -3.639 -1.076 1.00 78.50 89 SER A CA 1
ATOM 655 C C . SER A 1 89 ? -1.838 -4.649 -2.218 1.00 78.50 89 SER A C 1
ATOM 657 O O . SER A 1 89 ? -2.709 -5.524 -2.204 1.00 78.50 89 SER A O 1
ATOM 659 N N . ARG A 1 90 ? -1.011 -4.474 -3.245 1.00 75.81 90 ARG A N 1
ATOM 660 C CA . ARG A 1 90 ? -0.886 -5.350 -4.414 1.00 75.81 90 ARG A CA 1
ATOM 661 C C . ARG A 1 90 ? 0.178 -6.417 -4.168 1.00 75.81 90 ARG A C 1
ATOM 663 O O . ARG A 1 90 ? 1.013 -6.266 -3.286 1.00 75.81 90 ARG A O 1
ATOM 670 N N . ASP A 1 91 ? 0.193 -7.448 -5.002 1.00 66.62 91 ASP A N 1
ATOM 671 C CA . ASP A 1 91 ? 1.238 -8.472 -5.032 1.00 66.62 91 ASP A CA 1
ATOM 672 C C . ASP A 1 91 ? 2.655 -7.885 -5.224 1.00 66.62 91 ASP A C 1
ATOM 674 O O . ASP A 1 91 ? 2.828 -6.772 -5.733 1.00 66.62 91 ASP A O 1
ATOM 678 N N . ALA A 1 92 ? 3.685 -8.637 -4.818 1.00 66.75 92 ALA A N 1
ATOM 679 C CA . ALA A 1 92 ? 5.079 -8.179 -4.831 1.00 66.75 92 ALA A CA 1
ATOM 680 C C . ALA A 1 92 ? 5.632 -7.901 -6.244 1.00 66.75 92 ALA A C 1
ATOM 682 O O . ALA A 1 92 ? 6.575 -7.121 -6.394 1.00 66.75 92 ALA A O 1
ATOM 683 N N . ASN A 1 93 ? 5.013 -8.473 -7.282 1.00 66.69 93 ASN A N 1
ATOM 684 C CA . ASN A 1 93 ? 5.411 -8.291 -8.678 1.00 66.69 93 ASN A CA 1
ATOM 685 C C . ASN A 1 93 ? 4.773 -7.043 -9.321 1.00 66.69 93 ASN A C 1
ATOM 687 O O . ASN A 1 93 ? 4.994 -6.767 -10.499 1.00 66.69 93 ASN A O 1
ATOM 691 N N . SER A 1 94 ? 4.021 -6.243 -8.558 1.00 76.12 94 SER A N 1
ATOM 692 C CA . SER A 1 94 ? 3.399 -5.011 -9.046 1.00 76.12 94 SER A CA 1
ATOM 693 C C . SER A 1 94 ? 4.403 -3.864 -9.237 1.00 76.12 94 SER A C 1
ATOM 695 O O . SER A 1 94 ? 5.006 -3.364 -8.282 1.00 76.12 94 SER A O 1
ATOM 697 N N . GLY A 1 95 ? 4.512 -3.359 -10.472 1.00 77.94 95 GLY A N 1
ATOM 698 C CA . GLY A 1 95 ? 5.313 -2.171 -10.799 1.00 77.94 95 GLY A CA 1
ATOM 699 C C . GLY A 1 95 ? 4.853 -0.914 -10.048 1.00 77.94 95 GLY A C 1
ATOM 700 O O . GLY A 1 95 ? 5.672 -0.204 -9.459 1.00 77.94 95 GLY A O 1
ATOM 701 N N . THR A 1 96 ? 3.539 -0.686 -9.962 1.00 82.56 96 THR A N 1
ATOM 702 C CA . THR A 1 96 ? 2.952 0.418 -9.188 1.00 82.56 96 THR A CA 1
ATOM 703 C C . THR A 1 96 ? 3.337 0.348 -7.706 1.00 82.56 96 THR A C 1
ATOM 705 O O . THR A 1 96 ? 3.714 1.361 -7.112 1.00 82.56 96 THR A O 1
ATOM 708 N N . ARG A 1 97 ? 3.311 -0.851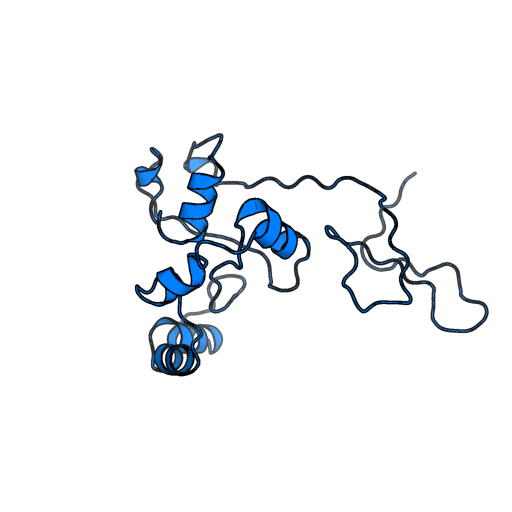 -7.100 1.00 82.81 97 ARG A N 1
ATOM 709 C CA . ARG A 1 97 ? 3.732 -1.062 -5.703 1.00 82.81 97 ARG A CA 1
ATO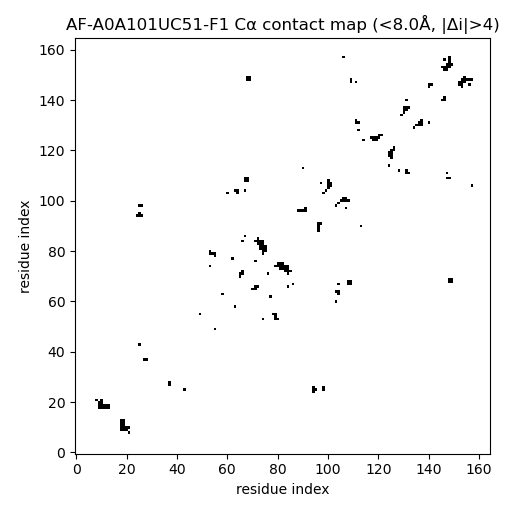M 710 C C . ARG A 1 97 ? 5.199 -0.693 -5.508 1.00 82.81 97 ARG A C 1
ATOM 712 O O . ARG A 1 97 ? 5.527 0.035 -4.572 1.00 82.81 97 ARG A O 1
ATOM 719 N N . GLN A 1 98 ? 6.078 -1.136 -6.405 1.00 79.88 98 GLN A N 1
ATOM 720 C CA . GLN A 1 98 ? 7.505 -0.808 -6.338 1.00 79.88 98 GLN A CA 1
ATOM 721 C C . GLN A 1 98 ? 7.750 0.704 -6.451 1.00 79.88 98 GLN A C 1
ATOM 723 O O . GLN A 1 98 ? 8.578 1.265 -5.727 1.00 79.88 98 GLN A O 1
ATOM 728 N N . VAL A 1 99 ? 7.017 1.394 -7.333 1.00 85.38 99 VAL A N 1
ATOM 729 C CA . VAL A 1 99 ? 7.071 2.859 -7.453 1.00 85.38 99 VAL A CA 1
ATOM 730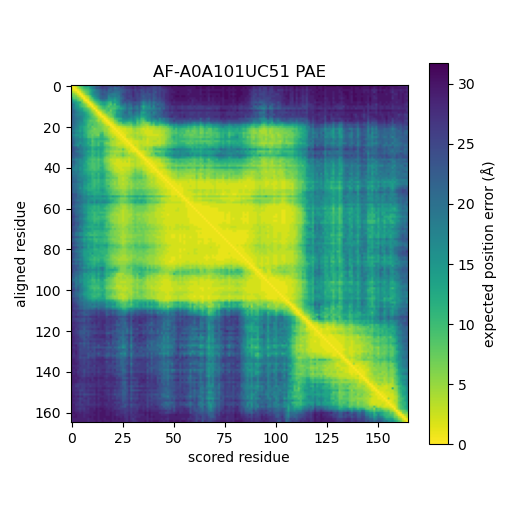 C C . VAL A 1 99 ? 6.589 3.529 -6.166 1.00 85.38 99 VAL A C 1
ATOM 732 O O . VAL A 1 99 ? 7.276 4.421 -5.666 1.00 85.38 99 VAL A O 1
ATOM 735 N N . PHE A 1 100 ? 5.467 3.088 -5.595 1.00 87.75 100 PHE A N 1
ATOM 736 C CA . PHE A 1 100 ? 4.914 3.625 -4.350 1.00 87.75 100 PHE A CA 1
ATOM 737 C C . PHE A 1 100 ? 5.875 3.460 -3.163 1.00 87.75 100 PHE A C 1
ATOM 739 O O . PHE A 1 100 ? 6.159 4.423 -2.443 1.00 87.75 100 PHE A O 1
ATOM 746 N N . GLN A 1 101 ? 6.456 2.271 -3.003 1.00 85.81 101 GLN A N 1
ATOM 747 C CA . GLN A 1 101 ? 7.456 1.985 -1.975 1.00 85.81 101 GLN A CA 1
ATOM 748 C C . GLN A 1 101 ? 8.681 2.896 -2.104 1.00 85.81 101 GLN A C 1
ATOM 750 O O . GLN A 1 101 ? 9.096 3.526 -1.131 1.00 85.81 101 GLN A O 1
ATOM 755 N N . ARG A 1 102 ? 9.224 3.032 -3.319 1.00 84.44 102 ARG A N 1
ATOM 756 C CA . ARG A 1 102 ? 10.421 3.841 -3.586 1.00 84.44 102 ARG A CA 1
ATOM 757 C C . ARG A 1 102 ? 10.172 5.343 -3.449 1.00 84.44 102 ARG A C 1
ATOM 759 O O . ARG A 1 102 ? 10.992 6.044 -2.867 1.00 84.44 102 ARG A O 1
ATOM 766 N N . ARG A 1 103 ? 9.073 5.854 -4.012 1.00 86.62 103 ARG A N 1
ATOM 767 C CA . ARG A 1 103 ? 8.809 7.301 -4.128 1.00 86.62 103 ARG A CA 1
ATOM 768 C C . ARG A 1 103 ? 8.052 7.873 -2.934 1.00 86.62 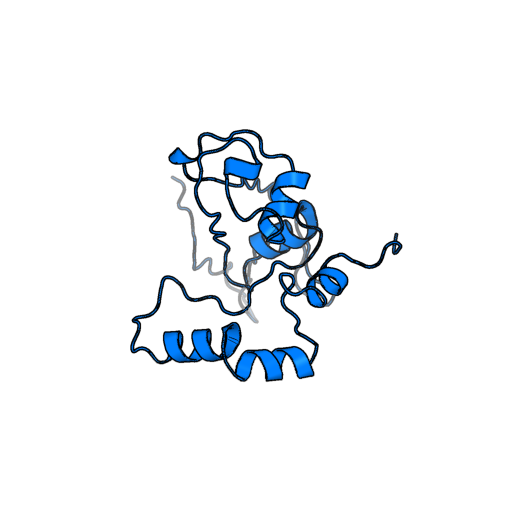103 ARG A C 1
ATOM 770 O O . ARG A 1 103 ? 8.316 9.007 -2.548 1.00 86.62 103 ARG A O 1
ATOM 777 N N . VAL A 1 104 ? 7.127 7.113 -2.346 1.00 90.50 104 VAL A N 1
ATOM 778 C CA . VAL A 1 104 ? 6.260 7.600 -1.264 1.00 90.50 104 VAL A CA 1
ATOM 779 C C . VAL A 1 104 ? 6.725 7.068 0.084 1.00 90.50 104 VAL A C 1
ATOM 781 O O . VAL A 1 104 ? 7.016 7.865 0.978 1.00 90.50 104 VAL A O 1
ATOM 784 N N . LEU A 1 105 ? 6.845 5.747 0.246 1.00 88.88 105 LEU A N 1
ATOM 785 C CA . LEU A 1 105 ? 7.184 5.150 1.547 1.00 88.88 105 LEU A CA 1
ATOM 786 C C . LEU A 1 105 ? 8.666 5.318 1.920 1.00 88.88 105 LEU A C 1
ATOM 788 O O . LEU A 1 105 ? 8.993 5.415 3.109 1.00 88.88 105 LEU A O 1
ATOM 792 N N . GLY A 1 106 ? 9.536 5.388 0.908 1.00 84.25 106 GLY A N 1
ATOM 793 C CA . GLY A 1 106 ? 10.994 5.430 1.025 1.00 84.25 106 GLY A CA 1
ATOM 794 C C . GLY A 1 106 ? 11.629 4.081 1.381 1.00 84.25 106 GLY A C 1
ATOM 795 O O . GLY A 1 106 ? 12.796 4.053 1.753 1.00 84.25 106 GLY A O 1
ATOM 796 N N . ARG A 1 107 ? 10.856 2.986 1.346 1.00 75.44 107 ARG A N 1
ATOM 797 C CA . ARG A 1 107 ? 11.270 1.618 1.703 1.00 75.44 107 ARG A CA 1
ATOM 798 C C . ARG A 1 107 ? 10.202 0.588 1.324 1.00 75.44 107 ARG A C 1
ATOM 800 O O . ARG A 1 107 ? 9.077 0.967 1.001 1.00 75.44 107 ARG A O 1
ATOM 807 N N . GLY A 1 108 ? 10.546 -0.696 1.441 1.00 69.25 108 GLY A N 1
ATOM 808 C CA . GLY A 1 108 ? 9.596 -1.804 1.314 1.00 69.25 108 GLY A CA 1
ATOM 809 C C . GLY A 1 108 ? 8.477 -1.744 2.359 1.00 69.25 108 GLY A C 1
ATOM 810 O O . GLY A 1 108 ? 8.683 -1.285 3.488 1.00 69.25 108 GLY A O 1
ATOM 811 N N . GLU A 1 109 ? 7.281 -2.182 1.968 1.00 69.69 109 GLU A N 1
ATOM 812 C CA . GLU A 1 109 ? 6.168 -2.343 2.903 1.00 69.69 109 GLU A CA 1
ATOM 813 C C . GLU A 1 109 ? 6.273 -3.649 3.691 1.00 69.69 109 GLU A C 1
ATOM 815 O O . GLU A 1 109 ? 6.969 -4.581 3.296 1.00 69.69 109 GLU A O 1
ATOM 820 N N . ILE A 1 110 ? 5.578 -3.697 4.823 1.00 56.81 110 ILE A N 1
ATOM 821 C CA . ILE A 1 110 ? 5.572 -4.856 5.707 1.00 56.81 110 ILE A CA 1
ATOM 822 C C . ILE A 1 110 ? 4.550 -5.862 5.179 1.00 56.81 110 ILE A C 1
ATOM 824 O O . ILE A 1 110 ? 3.354 -5.687 5.393 1.00 56.81 110 ILE A O 1
ATOM 828 N N . GLU A 1 111 ? 5.005 -6.920 4.519 1.00 58.81 111 GLU A N 1
ATOM 829 C CA . GLU A 1 111 ? 4.133 -7.995 4.047 1.00 58.81 111 GLU A CA 1
ATOM 830 C C . GLU A 1 111 ? 4.750 -9.349 4.412 1.00 58.81 111 GLU A C 1
ATOM 832 O O . GLU A 1 111 ? 5.807 -9.706 3.903 1.00 58.81 111 GLU A O 1
ATOM 837 N N . TYR A 1 112 ? 4.116 -10.084 5.334 1.00 52.34 112 TYR A N 1
ATOM 838 C CA . TYR A 1 112 ? 4.608 -11.400 5.785 1.00 52.34 112 TYR A CA 1
ATOM 839 C C . TYR A 1 112 ? 4.029 -12.562 4.995 1.00 52.34 112 TYR A C 1
ATOM 841 O O . TYR A 1 112 ? 4.674 -13.596 4.863 1.00 52.34 112 TYR A O 1
ATOM 849 N N . ALA A 1 113 ? 2.824 -12.387 4.467 1.00 53.94 113 ALA A N 1
ATOM 850 C CA . ALA A 1 113 ? 2.210 -13.282 3.510 1.00 53.94 113 ALA A CA 1
ATOM 851 C C . ALA A 1 113 ? 0.943 -12.612 2.978 1.00 53.94 113 ALA A C 1
ATOM 853 O O . ALA A 1 113 ? 0.095 -12.152 3.747 1.00 53.94 113 ALA A O 1
ATOM 854 N N . TYR A 1 114 ? 0.843 -12.543 1.657 1.00 47.50 114 TYR A N 1
ATOM 855 C CA . TYR A 1 114 ? -0.334 -12.062 0.955 1.00 47.50 114 TYR A CA 1
ATOM 856 C C . TYR A 1 114 ? -1.237 -13.251 0.651 1.00 47.50 114 TYR A C 1
ATOM 858 O O . TYR A 1 114 ? -0.861 -14.139 -0.113 1.00 47.50 114 TYR A O 1
ATOM 866 N N . THR A 1 115 ? -2.437 -13.269 1.220 1.00 49.34 115 THR A N 1
ATOM 867 C CA . THR A 1 115 ? -3.529 -14.082 0.685 1.00 49.34 115 THR A CA 1
ATOM 868 C C . THR A 1 115 ? -4.615 -13.138 0.205 1.00 49.34 115 THR A C 1
ATOM 870 O O . THR A 1 115 ? -5.022 -12.230 0.929 1.00 49.34 115 THR A O 1
ATOM 873 N N . TYR A 1 116 ? -5.086 -13.335 -1.024 1.00 40.25 116 TYR A N 1
ATOM 874 C CA . TYR A 1 116 ? -6.276 -12.646 -1.503 1.00 40.25 116 TYR A CA 1
ATOM 875 C C . TYR A 1 116 ? -7.478 -13.130 -0.676 1.00 40.25 116 TYR A C 1
ATOM 877 O O . TYR A 1 116 ? -7.886 -14.286 -0.781 1.00 40.25 116 TYR A O 1
ATOM 885 N N . GLY A 1 117 ? -8.000 -12.263 0.194 1.00 52.72 117 GLY A N 1
ATOM 886 C CA . GLY A 1 117 ? -9.054 -12.611 1.149 1.00 52.72 117 GLY A CA 1
ATOM 887 C C . GLY A 1 117 ? -8.558 -13.357 2.397 1.00 52.72 117 GLY A C 1
ATOM 888 O O . GLY A 1 117 ? -7.374 -13.672 2.549 1.00 52.72 117 GLY A O 1
ATOM 889 N N . ARG A 1 118 ? -9.485 -13.620 3.330 1.00 60.69 118 ARG A N 1
ATOM 890 C CA . ARG A 1 118 ? -9.226 -14.505 4.474 1.00 60.69 118 ARG A CA 1
ATOM 891 C C . ARG A 1 118 ? -9.382 -15.951 4.007 1.00 60.69 118 ARG A C 1
ATOM 893 O O . ARG A 1 118 ? -10.482 -16.310 3.587 1.00 60.69 118 ARG A O 1
ATOM 900 N N . PRO A 1 119 ? -8.332 -16.778 4.082 1.00 76.38 119 PRO A N 1
ATOM 901 C CA . PRO A 1 119 ? -8.483 -18.187 3.778 1.00 76.38 119 PRO A CA 1
ATOM 902 C C . PRO A 1 119 ? -9.402 -18.844 4.831 1.00 76.38 119 PRO A C 1
ATOM 904 O O . PRO A 1 119 ? -9.427 -18.380 5.977 1.00 76.38 119 PRO A O 1
ATOM 907 N N . PRO A 1 120 ? -10.165 -19.896 4.477 1.00 83.00 120 PRO A N 1
ATOM 908 C CA .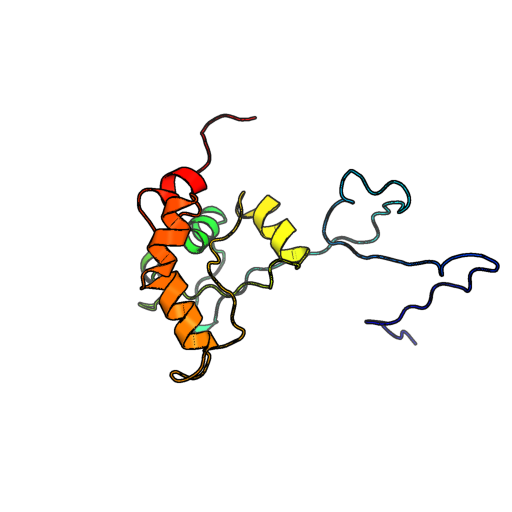 PRO A 1 120 ? -10.999 -20.631 5.429 1.00 83.00 120 PRO A CA 1
ATOM 909 C C . PRO A 1 120 ? -10.200 -21.044 6.667 1.00 83.00 120 PRO A C 1
ATOM 911 O O . PRO A 1 120 ? -9.017 -21.379 6.550 1.00 83.00 120 PRO A O 1
ATOM 914 N N . ALA A 1 121 ? -10.820 -20.993 7.847 1.00 81.19 121 ALA 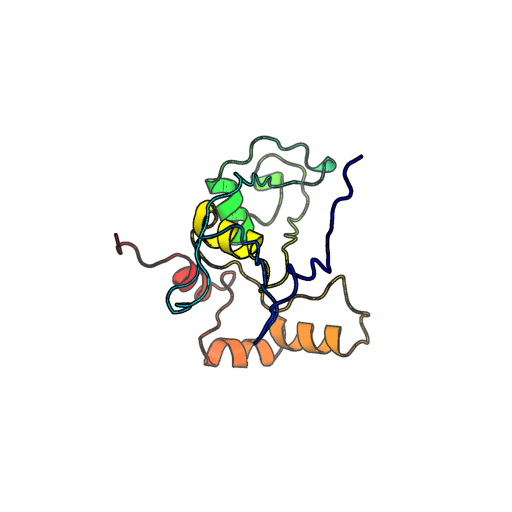A N 1
ATOM 915 C CA . ALA A 1 121 ? -10.126 -21.187 9.124 1.00 81.19 121 ALA A CA 1
ATOM 916 C C . ALA A 1 121 ? -9.404 -22.544 9.213 1.00 81.19 121 ALA A C 1
ATOM 918 O O . ALA A 1 121 ? -8.338 -22.635 9.815 1.00 81.19 121 ALA A O 1
ATOM 919 N N . ASP A 1 122 ? -9.956 -23.554 8.550 1.00 86.06 122 ASP A N 1
ATOM 920 C CA . ASP A 1 122 ? -9.486 -24.934 8.432 1.00 86.06 122 ASP A CA 1
ATOM 921 C C . ASP A 1 122 ? -8.523 -25.177 7.253 1.00 86.06 122 ASP A C 1
ATOM 923 O O . ASP A 1 122 ? -8.023 -26.284 7.056 1.00 86.06 122 ASP A O 1
ATOM 927 N N . SER A 1 123 ? -8.221 -24.154 6.452 1.00 81.81 123 SER A N 1
ATOM 928 C CA . SER A 1 123 ? -7.359 -24.307 5.281 1.00 81.81 123 SER A CA 1
ATOM 929 C C . SER A 1 123 ? -5.868 -24.332 5.634 1.00 81.81 123 SER A C 1
ATOM 931 O O . SER A 1 123 ? -5.387 -23.667 6.556 1.00 81.81 123 SER A O 1
ATOM 933 N N . ARG A 1 124 ? -5.082 -25.016 4.794 1.00 80.12 124 ARG A N 1
ATOM 934 C CA . ARG A 1 124 ? -3.610 -25.010 4.881 1.00 80.12 124 ARG A CA 1
ATOM 935 C C . ARG A 1 124 ? -3.020 -23.604 4.770 1.00 80.12 124 ARG A C 1
ATOM 937 O O . ARG A 1 124 ? -2.028 -23.319 5.429 1.00 80.12 124 ARG A O 1
ATOM 944 N N . ALA A 1 125 ? -3.638 -22.726 3.979 1.00 72.62 125 ALA A N 1
ATOM 945 C CA . ALA A 1 125 ? -3.233 -21.327 3.879 1.00 72.62 125 ALA A CA 1
ATOM 946 C C . ALA A 1 125 ? -3.411 -20.593 5.220 1.00 72.62 125 ALA A C 1
ATOM 948 O O . ALA A 1 125 ? -2.493 -19.907 5.657 1.00 72.62 125 ALA A O 1
ATOM 949 N N . SER A 1 126 ? -4.533 -20.799 5.920 1.00 78.38 126 SER A N 1
ATOM 950 C CA . SER A 1 126 ? -4.751 -20.253 7.269 1.00 78.38 126 SER A CA 1
ATOM 951 C C . SER A 1 126 ? -3.738 -20.799 8.285 1.00 78.38 126 SER A C 1
ATOM 953 O O . SER A 1 126 ? -3.145 -20.035 9.053 1.00 78.38 126 SER A O 1
ATOM 955 N N . GLY A 1 127 ? -3.458 -22.107 8.244 1.00 80.38 127 GLY A N 1
ATOM 956 C CA . GLY A 1 127 ? -2.445 -22.736 9.098 1.00 80.38 127 GLY A CA 1
ATOM 957 C C . GLY A 1 127 ? -1.028 -22.218 8.831 1.00 80.38 127 GLY A C 1
ATOM 958 O O . GLY A 1 127 ? -0.291 -21.907 9.766 1.00 80.38 127 GLY A O 1
ATOM 959 N N . PHE A 1 128 ? -0.664 -22.043 7.560 1.00 80.38 128 PHE A N 1
ATOM 960 C CA . PHE A 1 128 ? 0.616 -21.469 7.149 1.00 80.38 128 PHE A CA 1
ATOM 961 C C . PHE A 1 128 ? 0.759 -20.009 7.597 1.00 80.38 128 PHE A C 1
ATOM 963 O O . PHE A 1 128 ? 1.760 -19.658 8.218 1.00 80.38 128 PHE A O 1
ATOM 970 N N . LEU A 1 129 ? -0.261 -19.172 7.380 1.00 75.81 129 LEU A N 1
ATOM 971 C CA . LEU A 1 129 ? -0.278 -17.792 7.871 1.00 75.81 129 LEU A CA 1
ATOM 972 C C . LEU A 1 129 ? -0.144 -17.725 9.393 1.00 75.81 129 LEU A C 1
ATOM 974 O O . LEU A 1 129 ? 0.618 -16.909 9.911 1.00 75.81 129 LEU A O 1
ATOM 978 N N . THR A 1 130 ? -0.850 -18.593 10.116 1.00 77.25 130 THR A N 1
ATOM 979 C CA . THR A 1 130 ? -0.757 -18.681 11.578 1.00 77.25 130 THR A CA 1
ATOM 980 C C . THR A 1 130 ? 0.653 -19.080 12.010 1.00 77.25 130 THR A C 1
ATOM 982 O O . THR A 1 130 ? 1.206 -18.465 12.919 1.00 77.25 130 THR A O 1
ATOM 985 N N . CYS A 1 131 ? 1.277 -20.035 11.316 1.00 80.94 131 CYS A N 1
ATOM 986 C CA . CYS A 1 131 ? 2.664 -20.427 11.558 1.00 80.94 131 CYS A CA 1
ATOM 987 C C . CYS A 1 131 ? 3.633 -19.250 11.358 1.00 80.94 131 CYS A C 1
ATOM 989 O O . CYS A 1 131 ? 4.446 -18.978 12.240 1.00 80.94 131 CYS A O 1
ATOM 991 N N . LEU A 1 132 ? 3.508 -18.510 10.249 1.00 75.88 132 LEU A N 1
ATOM 992 C CA . LEU A 1 132 ? 4.371 -17.362 9.943 1.00 75.88 132 LEU A CA 1
ATOM 993 C C . LEU A 1 132 ? 4.177 -16.177 10.902 1.00 75.88 132 LEU A C 1
ATOM 995 O O . LEU A 1 132 ? 5.121 -15.436 11.167 1.00 75.88 132 LEU A O 1
ATOM 999 N N . THR A 1 133 ? 2.954 -15.958 11.391 1.00 68.81 133 THR A N 1
ATOM 1000 C CA . THR A 1 133 ? 2.598 -14.725 12.119 1.00 68.81 133 THR A CA 1
ATOM 1001 C C . THR A 1 133 ? 2.488 -14.887 13.633 1.00 68.81 133 THR A C 1
ATOM 1003 O O . THR A 1 133 ? 2.629 -13.890 14.343 1.00 68.81 133 THR A O 1
ATOM 1006 N N . ARG A 1 134 ? 2.224 -16.101 14.136 1.00 70.62 134 ARG A N 1
ATOM 1007 C CA . ARG A 1 134 ? 1.938 -16.376 15.559 1.00 70.62 134 ARG A CA 1
ATOM 1008 C C . ARG A 1 134 ? 2.589 -17.648 16.119 1.00 70.62 134 ARG A C 1
ATOM 1010 O O . ARG A 1 134 ? 2.470 -17.877 17.317 1.00 70.62 134 ARG A O 1
ATOM 1017 N N . GLY A 1 135 ? 3.216 -18.483 15.291 1.00 70.88 135 GLY A N 1
ATOM 1018 C CA . GLY A 1 135 ? 3.832 -19.746 15.715 1.00 70.88 135 GLY A CA 1
ATOM 1019 C C . GLY A 1 135 ? 5.347 -19.774 15.513 1.00 70.88 135 GLY A C 1
ATOM 1020 O O . GLY A 1 135 ? 5.965 -18.751 15.233 1.00 70.88 135 GLY A O 1
ATOM 1021 N N . ASN A 1 136 ? 5.933 -20.972 15.581 1.00 75.94 136 ASN A N 1
ATOM 1022 C CA . ASN A 1 136 ? 7.378 -21.206 15.430 1.00 75.94 136 ASN A CA 1
ATOM 1023 C C . ASN A 1 136 ? 7.957 -20.656 14.112 1.00 75.94 136 ASN A C 1
ATOM 1025 O O . ASN A 1 136 ? 9.149 -20.369 14.029 1.00 75.94 136 ASN A O 1
ATOM 1029 N N . GLY A 1 137 ? 7.130 -20.492 13.073 1.00 70.75 137 GLY A N 1
ATOM 1030 C CA . GLY A 1 137 ? 7.545 -19.862 11.820 1.00 70.75 137 GLY A CA 1
ATOM 1031 C C . GLY A 1 137 ? 8.008 -18.419 12.020 1.00 70.75 137 GLY A C 1
ATOM 1032 O O . GLY A 1 137 ? 8.950 -17.986 11.361 1.00 70.75 137 GLY A O 1
ATOM 1033 N N . GLN A 1 138 ? 7.429 -17.698 12.981 1.00 71.19 138 GLN A N 1
ATOM 1034 C CA . GLN A 1 138 ? 7.894 -16.367 13.349 1.00 71.19 138 GLN A CA 1
ATOM 1035 C C . GLN A 1 138 ? 9.325 -16.393 13.900 1.00 71.19 138 GLN A C 1
ATOM 1037 O O . GLN A 1 138 ? 10.111 -15.500 13.587 1.00 71.19 138 GLN A O 1
ATOM 1042 N N . ASP A 1 139 ? 9.682 -17.409 14.683 1.00 73.19 139 ASP A N 1
ATOM 1043 C CA . ASP A 1 139 ? 11.027 -17.533 15.242 1.00 73.19 139 ASP A CA 1
ATOM 1044 C C . ASP A 1 139 ? 12.043 -17.905 14.161 1.00 73.19 139 ASP A C 1
ATOM 1046 O O . ASP A 1 139 ? 13.101 -17.290 14.099 1.00 73.19 139 ASP A O 1
ATOM 1050 N N . VAL A 1 140 ? 11.685 -18.781 13.215 1.00 73.06 140 VAL A N 1
ATOM 1051 C CA . VAL A 1 140 ? 12.531 -19.092 12.044 1.00 73.06 140 VAL A CA 1
ATOM 1052 C C . VAL A 1 140 ? 12.792 -17.850 11.184 1.00 73.06 140 VAL A C 1
ATOM 1054 O O . VAL A 1 140 ? 13.931 -17.592 10.785 1.00 73.06 140 VAL A O 1
ATOM 1057 N N . ILE A 1 141 ? 11.748 -17.060 10.920 1.00 68.81 141 ILE A N 1
ATOM 1058 C CA . ILE A 1 141 ? 11.830 -15.786 10.191 1.00 68.81 141 ILE A CA 1
ATOM 1059 C C . ILE A 1 141 ? 12.754 -14.803 10.931 1.00 68.81 141 ILE A C 1
ATOM 1061 O O . ILE A 1 141 ? 13.579 -14.132 10.306 1.00 68.81 141 ILE A O 1
ATOM 1065 N N . ARG A 1 142 ? 12.661 -14.743 12.266 1.00 68.12 142 ARG A N 1
ATOM 1066 C CA . ARG A 1 142 ? 13.530 -13.913 13.116 1.00 68.12 142 ARG A CA 1
ATOM 1067 C C . ARG A 1 142 ? 14.985 -14.378 13.098 1.00 68.12 142 ARG A C 1
ATOM 1069 O O . ARG A 1 142 ? 15.860 -13.532 12.949 1.00 68.12 142 ARG A O 1
ATOM 1076 N N . THR A 1 143 ? 15.252 -15.684 13.191 1.00 73.44 143 THR A N 1
ATOM 1077 C CA . THR A 1 143 ? 16.615 -16.248 13.171 1.00 73.44 143 THR A CA 1
ATOM 1078 C C . THR A 1 143 ? 17.378 -15.875 11.897 1.00 73.44 143 THR A C 1
ATOM 1080 O O . THR A 1 143 ? 18.588 -15.689 11.945 1.00 73.44 143 THR A O 1
ATOM 1083 N N . HIS A 1 144 ? 16.676 -15.695 10.775 1.00 68.12 144 HIS A N 1
ATOM 1084 C CA . HIS A 1 144 ? 17.267 -15.291 9.494 1.00 68.12 144 HIS A CA 1
ATOM 1085 C C . HIS A 1 144 ? 17.188 -13.773 9.231 1.00 68.12 144 HIS A C 1
ATOM 1087 O O . HIS A 1 144 ? 17.420 -13.320 8.114 1.00 68.12 144 HIS A O 1
ATOM 1093 N N . GLY A 1 145 ? 16.862 -12.963 10.246 1.00 60.16 145 GLY A N 1
ATOM 1094 C CA . GLY A 1 145 ? 16.889 -11.498 10.165 1.00 60.16 145 GLY A CA 1
ATOM 1095 C C . GLY A 1 145 ? 15.701 -10.854 9.440 1.00 60.16 145 GLY A C 1
ATOM 1096 O O . GLY A 1 145 ? 15.694 -9.641 9.224 1.00 60.16 145 GLY A O 1
ATOM 1097 N N . HIS A 1 146 ? 14.662 -11.614 9.095 1.00 64.62 146 HIS A N 1
ATOM 1098 C CA . HIS A 1 146 ? 13.477 -11.119 8.387 1.00 64.62 146 HIS A CA 1
ATOM 1099 C C . HIS A 1 146 ? 12.434 -10.536 9.354 1.00 64.62 146 HIS A C 1
ATOM 1101 O O . HIS A 1 146 ? 11.279 -10.949 9.416 1.00 64.62 146 HIS A O 1
ATOM 1107 N N . LEU A 1 147 ? 12.848 -9.551 10.147 1.00 65.19 147 LEU A N 1
ATOM 1108 C CA . LEU A 1 147 ? 12.047 -9.022 11.246 1.00 65.19 147 LEU A CA 1
ATOM 1109 C C . LEU A 1 147 ? 10.830 -8.196 10.784 1.00 65.19 147 LEU A C 1
ATOM 1111 O O . LEU A 1 147 ? 10.990 -7.261 9.996 1.00 65.19 147 LEU A O 1
ATOM 1115 N N . PRO A 1 148 ? 9.633 -8.442 11.358 1.00 62.06 148 PRO A N 1
ATOM 1116 C CA . PRO A 1 148 ? 8.486 -7.543 11.262 1.00 62.06 148 PRO A CA 1
ATOM 1117 C C . PRO A 1 148 ? 8.801 -6.131 11.670 1.00 62.06 148 PRO A C 1
ATOM 1119 O O . PRO A 1 148 ? 9.205 -5.909 12.802 1.00 62.06 148 PRO A O 1
ATOM 1122 N N . CYS A 1 149 ? 8.524 -5.145 10.810 1.00 56.78 149 CYS A N 1
ATOM 1123 C CA . CYS A 1 149 ? 8.723 -3.760 11.230 1.00 56.78 149 CYS A CA 1
ATOM 1124 C C . CYS A 1 149 ? 7.736 -3.311 12.321 1.00 56.78 149 CYS A C 1
ATOM 1126 O O . CYS A 1 149 ? 7.851 -2.182 12.781 1.00 56.78 149 CYS A O 1
ATOM 1128 N N . TRP A 1 150 ? 6.780 -4.154 12.729 1.00 55.97 150 TRP A N 1
ATOM 1129 C CA . TRP A 1 150 ? 5.978 -3.945 13.935 1.00 55.97 150 TRP A CA 1
ATOM 1130 C C . TRP A 1 150 ? 6.670 -4.449 15.213 1.00 55.97 150 TRP A C 1
ATOM 1132 O O . TRP A 1 150 ? 6.283 -4.039 16.304 1.00 55.97 150 TRP A O 1
ATOM 1142 N N . SER A 1 151 ? 7.692 -5.308 15.114 1.00 60.72 151 SER A N 1
ATOM 1143 C CA . SER A 1 151 ? 8.497 -5.707 16.269 1.00 60.72 151 SER A CA 1
ATOM 1144 C C . SER A 1 151 ? 9.469 -4.580 16.648 1.00 60.72 151 SER A C 1
ATOM 1146 O O . SER A 1 151 ? 9.916 -3.840 15.766 1.00 60.72 151 SER A O 1
ATOM 1148 N N . PRO A 1 152 ? 9.844 -4.435 17.934 1.00 63.59 152 PRO A N 1
ATOM 1149 C CA . PRO A 1 152 ? 10.779 -3.393 18.371 1.00 63.59 152 PRO A CA 1
ATOM 1150 C C . PRO A 1 152 ? 12.107 -3.392 17.599 1.00 63.59 152 PRO A C 1
ATOM 1152 O O . PRO A 1 152 ? 12.692 -2.339 17.347 1.00 63.59 152 PRO A O 1
ATOM 1155 N N . GLU A 1 153 ? 12.568 -4.574 17.197 1.00 62.06 153 GLU A N 1
ATOM 1156 C CA . GLU A 1 153 ? 13.828 -4.783 16.490 1.00 62.06 153 GLU A CA 1
ATOM 1157 C C . GLU A 1 153 ? 13.697 -4.536 14.979 1.00 62.06 153 GLU A C 1
ATOM 1159 O O . GLU A 1 153 ? 14.482 -3.779 14.403 1.00 62.06 153 GLU A O 1
ATOM 1164 N N . GLY A 1 154 ? 12.642 -5.054 14.338 1.00 63.62 154 GLY A N 1
ATOM 1165 C CA . GLY A 1 154 ? 12.376 -4.786 12.923 1.00 63.62 154 GLY A CA 1
ATOM 1166 C C . GLY A 1 154 ? 12.043 -3.319 12.659 1.00 63.62 154 GLY A C 1
ATOM 1167 O O . GLY A 1 154 ? 12.389 -2.776 11.611 1.00 63.62 154 GLY A O 1
ATOM 1168 N N . LEU A 1 155 ? 11.449 -2.620 13.630 1.00 61.31 155 LEU A N 1
ATOM 1169 C CA . LEU A 1 155 ? 11.190 -1.184 13.538 1.00 61.31 155 LEU A CA 1
ATOM 1170 C C . LEU A 1 155 ? 12.486 -0.381 13.316 1.00 61.31 155 LEU A C 1
ATOM 1172 O O . LEU A 1 155 ? 12.442 0.624 12.604 1.00 61.31 155 LEU A O 1
ATOM 1176 N N . ARG A 1 156 ? 13.625 -0.823 13.876 1.00 64.69 156 ARG A N 1
ATOM 1177 C CA . ARG A 1 156 ? 14.946 -0.190 13.696 1.00 64.69 156 ARG A CA 1
ATOM 1178 C C . ARG A 1 156 ? 15.521 -0.449 12.305 1.00 64.69 156 ARG A C 1
ATOM 1180 O O . ARG A 1 156 ? 15.993 0.487 11.670 1.00 64.69 156 ARG A O 1
ATOM 1187 N N . LEU A 1 157 ? 15.402 -1.676 11.801 1.00 60.44 157 LEU A N 1
ATOM 1188 C CA . LEU A 1 157 ? 15.853 -2.049 10.454 1.00 60.44 157 LEU A CA 1
ATOM 1189 C C . LEU A 1 157 ? 15.049 -1.329 9.370 1.00 60.44 157 LEU A C 1
ATOM 1191 O O . LEU A 1 157 ? 15.597 -0.783 8.416 1.00 60.44 157 LEU A O 1
ATOM 1195 N N . CYS A 1 158 ? 13.737 -1.236 9.560 1.00 56.03 158 CYS A N 1
ATOM 1196 C CA . CYS A 1 158 ? 12.879 -0.543 8.619 1.00 56.03 158 CYS A CA 1
ATOM 1197 C C . CYS A 1 158 ? 12.954 0.979 8.771 1.00 56.03 158 CYS A C 1
ATOM 1199 O O . CYS A 1 158 ? 12.592 1.689 7.840 1.00 56.03 158 CYS A O 1
ATOM 1201 N N . ALA A 1 159 ? 13.396 1.525 9.910 1.00 56.69 159 ALA A N 1
ATOM 1202 C CA . ALA A 1 159 ? 13.542 2.971 10.092 1.00 56.69 159 ALA A CA 1
ATOM 1203 C C . ALA A 1 159 ? 14.560 3.610 9.130 1.00 56.69 159 ALA A C 1
ATOM 1205 O O . ALA A 1 159 ? 14.439 4.809 8.885 1.00 56.69 159 ALA A O 1
ATOM 1206 N N . GLY A 1 160 ? 15.450 2.816 8.523 1.00 48.44 160 GLY A N 1
ATOM 1207 C CA . GLY A 1 160 ? 16.539 3.298 7.682 1.00 48.44 160 GLY A CA 1
ATOM 1208 C C . GLY A 1 160 ? 17.652 3.901 8.535 1.00 48.44 160 GLY A C 1
ATOM 1209 O O . GLY A 1 160 ? 17.399 4.653 9.476 1.00 48.44 160 GLY A O 1
ATOM 1210 N N . THR A 1 161 ? 18.899 3.568 8.218 1.00 41.44 161 THR A N 1
ATOM 1211 C CA . THR A 1 161 ? 20.063 4.210 8.831 1.00 41.44 161 THR A CA 1
ATOM 1212 C C . THR A 1 161 ? 20.037 5.705 8.491 1.00 41.44 161 THR A C 1
ATOM 1214 O O . THR A 1 161 ? 19.922 6.042 7.307 1.00 41.44 161 THR A O 1
ATOM 1217 N N . PRO A 1 162 ? 20.151 6.626 9.464 1.00 38.41 162 PRO A N 1
ATOM 1218 C CA . PRO A 1 162 ? 20.342 8.034 9.150 1.00 38.41 162 PRO A CA 1
ATOM 1219 C C . PRO A 1 162 ? 21.689 8.180 8.428 1.00 38.41 162 PRO A C 1
ATOM 1221 O O . PRO A 1 162 ? 22.730 7.923 9.024 1.00 38.41 162 PRO A O 1
ATOM 1224 N N . GLY A 1 163 ? 21.681 8.567 7.148 1.00 37.97 163 GLY A N 1
ATOM 1225 C CA . GLY A 1 163 ? 22.893 9.058 6.478 1.00 37.97 163 GLY A CA 1
ATOM 1226 C C . GLY A 1 163 ? 23.483 8.236 5.328 1.00 37.97 163 GLY A C 1
ATOM 1227 O O . GLY A 1 163 ? 24.699 8.080 5.272 1.00 37.97 163 GLY A O 1
ATOM 1228 N N . ARG A 1 164 ? 22.695 7.821 4.331 1.00 33.53 164 ARG A N 1
ATOM 1229 C CA . ARG A 1 164 ? 23.238 7.742 2.960 1.00 33.53 164 ARG A CA 1
ATOM 1230 C C . ARG A 1 164 ? 22.459 8.687 2.056 1.00 33.53 164 ARG A C 1
ATOM 1232 O O . ARG A 1 164 ? 21.249 8.539 1.911 1.00 33.53 164 ARG A O 1
ATOM 1239 N N . ARG A 1 165 ? 23.190 9.713 1.612 1.00 37.34 165 ARG A N 1
ATOM 1240 C CA . ARG A 1 165 ? 22.772 10.777 0.696 1.00 37.34 165 ARG A CA 1
ATOM 1241 C C . ARG A 1 165 ? 22.484 10.209 -0.685 1.00 37.34 165 ARG A C 1
ATOM 1243 O O . ARG A 1 165 ? 23.151 9.210 -1.034 1.00 37.34 165 ARG A O 1
#

Mean predicted aligned error: 14.25 Å

Nearest PDB structures (foldseek):
  4ecf-assembly1_A  TM=8.957E-01  e=3.742E-02  Levilactobacillus brevis ATCC 367

pLDDT: mean 73.44, std 17.1, range [25.27, 96.19]

Foldseek 3Di:
DDDDDDDDDQADDDPDDDTDDDDDAQDDDDPPPPPDDDDDDDHDDDDDDDPCQQVDDDQDLVNVLCLLLCVQQASVVVVGDRGGDDDDDDDPPDRVQVCCQVPRNVHDGFDQDDDPDDDPCPDPVVVVCCCCPPHCVVVVCVVVPVDGCVDPVVVVVRVDDPDDD

Radius of gyration: 20.63 Å; Cα contacts (8 Å, |Δi|>4): 125; chains: 1; bounding box: 40×40×59 Å

Solvent-accessible surface area (backbone atoms only — not comparable to full-atom values): 11162 Å² total; per-residue (Å²): 136,90,80,87,80,85,89,76,76,78,34,77,80,45,95,71,75,75,63,48,78,84,83,89,68,80,57,79,79,64,89,90,58,82,82,72,80,88,75,93,86,79,88,87,86,86,81,90,84,73,68,75,89,47,71,77,73,87,78,46,70,68,54,52,40,32,41,67,47,62,76,42,53,39,36,43,84,76,76,33,52,95,41,76,62,79,89,84,84,76,62,93,87,36,52,64,54,55,46,43,21,60,74,68,58,69,41,84,72,82,75,94,74,90,63,95,67,84,60,54,86,88,33,70,65,32,51,50,51,43,28,50,73,76,36,72,44,34,54,56,36,44,78,72,67,63,48,52,42,79,41,85,66,17,35,57,68,70,63,53,80,92,82,78,131

Secondary structure (DSSP, 8-state):
------S----S--SSSSPPPP---SSPPPTT--SSPP-------------GGG------HHHHHHHTTTS--BGGGGTS-S-B-------TT-HHHHHHIIIIISS----S---SSPPPTTSHHHHHHHHHHHSHHHHHHHHTT---TTSTTHHHHHT--S---